Protein 1X46 (pdb70)

InterPro domains:
  IPR000971 Globin [PF00042] (28-145)
  IPR000971 Globin [PS01033] (6-150)
  IPR002336 Erythrocruorin [PR00611] (26-48)
  IPR002336 Erythrocruorin [PR00611] (82-105)
  IPR002336 Erythrocruorin [PR00611] (108-124)
  IPR002336 Erythrocruorin [PR00611] (131-145)
  IPR009050 Globin-like superfamily [SSF46458] (7-148)
  IPR012292 Globin/Protoglobin [G3DSA:1.10.490.10] (1-148)
  IPR044399 Myoglobin-like, M family globin domain [cd01040] (15-146)

Foldseek 3Di:
DFDADAADLVLLVLVVQLCVQCLVVLLVLQLLLCVLPVVVQCLDPVRRPHDSVVLRPDDVSVVVSCVVSVLVVVLSVLPDDPVSVVVNLVSLLVVLLVVVVSVQAPVNVVSSVVSVLVVSVVTRPPDDPSSVVSVVSVVSNSCNRNRVSD

Nearest PDB structures (foldseek):
  1x46-assembly1_A  TM=1.007E+00  e=4.478E-22  Tokunagayusurika akamusi
  1eco-assembly1_A  TM=9.364E-01  e=2.138E-07  Chironomus thummi thummi
  3a5a-assembly1_A  TM=8.790E-01  e=1.378E-06  Tokunagayusurika akamusi
  2bk9-assembly1_A  TM=8.859E-01  e=1.979E-06  Drosophila melanogaster
  2g3h-assembly1_A  TM=8.892E-01  e=8.432E-06  Drosophila melanogaster

Radius of gyration: 15.12 Å; Cα contacts (8 Å, |Δi|>4): 148; chains: 1; bounding box: 35×42×24 Å

Secondary structure (DSSP, 8-state):
-----PPPHHHHHHHHHHHHTTTT-HHHHHHHHHHH-HHHHTT-TTTTTS-HHHHTTSHHHHHHHHHHHHHHHHHHHHTT-GGGHHHHHHHHHHHHHHHHTTT--HHHHHHHHHHHHHHHHHHSTT--HHHHHHHHHHHHHHHHHHGGG-

Structure (mmCIF, N/CA/C/O backbone):
data_1X46
#
_entry.id   1X46
#
_cell.length_a   42.010
_cell.length_b   69.110
_cell.length_c   99.650
_cell.angle_alpha   90.00
_cell.angle_beta   90.00
_cell.angle_gamma   90.00
#
_symmetry.space_group_name_H-M   'C 2 2 21'
#
loop_
_entity.id
_entity.type
_entity.pdbx_description
1 polymer 'hemoglobin component VII'
2 non-polymer 'PROTOPORPHYRIN IX CONTAINING FE'
3 water water
#
loop_
_atom_site.group_PDB
_atom_site.id
_atom_site.type_symbol
_atom_site.label_atom_id
_atom_site.label_alt_id
_atom_site.la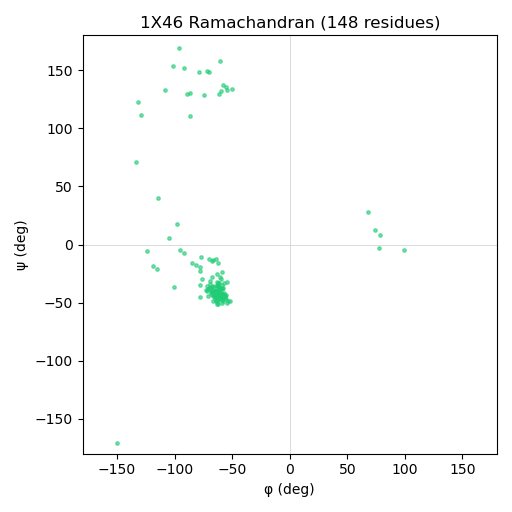bel_comp_id
_atom_site.label_asym_id
_atom_site.label_entity_id
_atom_site.label_seq_id
_atom_site.pdbx_PDB_ins_code
_atom_site.Cartn_x
_atom_site.Cartn_y
_atom_site.Cartn_z
_atom_site.occupancy
_atom_site.B_iso_or_equiv
_atom_site.auth_seq_id
_atom_site.auth_comp_id
_atom_site.auth_asym_id
_atom_site.auth_atom_id
_atom_site.pdbx_PDB_model_num
ATOM 1 N N . ASP A 1 1 ? 15.513 20.014 2.203 1.00 26.21 1 ASP A N 1
ATOM 2 C CA . ASP A 1 1 ? 14.360 19.655 3.083 1.00 23.72 1 ASP A CA 1
ATOM 3 C C . ASP A 1 1 ? 13.418 20.846 3.223 1.00 23.62 1 ASP A C 1
ATOM 4 O O . ASP A 1 1 ? 13.785 21.960 2.855 1.00 24.36 1 ASP A O 1
ATOM 9 N N . PRO A 1 2 ? 12.195 20.627 3.707 1.00 20.39 2 PRO A N 1
ATOM 10 C CA . PRO A 1 2 ? 11.232 21.717 3.829 1.00 17.91 2 PRO A CA 1
ATOM 11 C C . PRO A 1 2 ? 11.698 22.832 4.748 1.00 18.15 2 PRO A C 1
ATOM 12 O O . PRO A 1 2 ? 12.586 22.666 5.587 1.00 17.58 2 PRO A O 1
ATOM 16 N N . THR A 1 3 ? 11.099 23.986 4.516 1.00 17.95 3 THR A N 1
ATOM 17 C CA . THR A 1 3 ? 11.335 25.203 5.279 1.00 18.74 3 THR A CA 1
ATOM 18 C C . THR A 1 3 ? 10.099 25.462 6.129 1.00 15.85 3 THR A C 1
ATOM 19 O O . THR A 1 3 ? 8.961 25.366 5.648 1.00 17.48 3 THR A O 1
ATOM 23 N N . TRP A 1 4 ? 10.280 25.760 7.408 1.00 15.66 4 TRP A N 1
ATOM 24 C CA . TRP A 1 4 ? 9.158 26.098 8.277 1.00 16.03 4 TRP A CA 1
ATOM 25 C C . TRP A 1 4 ? 8.413 27.366 7.797 1.00 18.83 4 TRP A C 1
ATOM 26 O O . TRP A 1 4 ? 9.038 28.380 7.493 1.00 20.62 4 TRP A O 1
ATOM 37 N N . VAL A 1 5 ? 7.090 27.266 7.689 1.00 19.05 5 VAL A N 1
ATOM 38 C CA . VAL A 1 5 ? 6.223 28.380 7.306 1.00 20.15 5 VAL A CA 1
ATOM 39 C C . VAL A 1 5 ? 5.154 28.384 8.394 1.00 19.21 5 VAL A C 1
ATOM 40 O O . VAL A 1 5 ? 4.352 27.446 8.491 1.00 18.14 5 VAL A O 1
ATOM 44 N N . ASP A 1 6 ? 5.145 29.400 9.250 1.00 22.47 6 ASP A N 1
ATOM 45 C CA . ASP A 1 6 ? 4.174 29.461 10.353 1.00 22.55 6 ASP A CA 1
ATOM 46 C C . ASP A 1 6 ? 2.738 29.242 9.882 1.00 20.97 6 ASP A C 1
ATOM 47 O O . ASP A 1 6 ? 2.304 29.816 8.887 1.00 21.69 6 ASP A O 1
ATOM 52 N N . MET A 1 7 ? 2.013 28.399 10.598 1.00 22.77 7 MET A N 1
ATOM 53 C CA . MET A 1 7 ? 0.652 28.067 10.207 1.00 21.86 7 MET A CA 1
ATOM 54 C C . MET A 1 7 ? -0.274 29.183 10.620 1.00 21.91 7 MET A C 1
ATOM 55 O O . MET A 1 7 ? -0.059 29.838 11.632 1.00 24.07 7 MET A O 1
ATOM 60 N N . GLU A 1 8 ? -1.316 29.369 9.837 1.00 21.42 8 GLU A N 1
ATOM 61 C CA . GLU A 1 8 ? -2.414 30.243 10.233 1.00 25.42 8 GLU A CA 1
ATOM 62 C C . GLU A 1 8 ? -3.203 29.602 11.369 1.00 24.05 8 GLU A C 1
ATOM 63 O O . GLU A 1 8 ? -3.279 28.381 11.474 1.00 21.39 8 GLU A O 1
ATOM 69 N N . ALA A 1 9 ? -3.760 30.419 12.250 1.00 22.38 9 ALA A N 1
ATOM 70 C CA . ALA A 1 9 ? -4.513 29.951 13.417 1.00 21.46 9 ALA A CA 1
ATOM 71 C C . ALA A 1 9 ? -5.733 29.079 13.094 1.00 20.27 9 ALA A C 1
ATOM 72 O O . ALA A 1 9 ? -6.042 28.127 13.817 1.00 20.71 9 ALA A O 1
ATOM 74 N N . GLY A 1 10 ? -6.431 29.426 12.017 1.00 19.61 10 GLY A N 1
ATOM 75 C CA . GLY A 1 10 ? -7.570 28.658 11.568 1.00 18.00 10 GLY A CA 1
ATOM 76 C C . GLY A 1 10 ? -7.179 27.263 11.108 1.00 16.34 10 GLY A C 1
ATOM 77 O O . GLY A 1 10 ? -7.933 26.324 11.370 1.00 18.00 10 GLY A O 1
ATOM 78 N N . ASP A 1 11 ? -6.044 27.164 10.417 1.00 18.38 11 ASP A N 1
ATOM 79 C CA . ASP A 1 11 ? -5.490 25.873 9.999 1.00 17.61 11 ASP A CA 1
ATOM 80 C C . ASP A 1 11 ? -5.074 25.018 11.190 1.00 15.47 11 ASP A C 1
ATOM 81 O O . ASP A 1 11 ? -5.313 23.810 11.197 1.00 13.95 11 ASP A O 1
ATOM 86 N N . ILE A 1 12 ? -4.484 25.636 12.214 1.00 14.33 12 ILE A N 1
ATOM 87 C CA . ILE A 1 12 ? -4.218 24.920 13.464 1.00 14.79 12 ILE A CA 1
ATOM 88 C C . ILE A 1 12 ? -5.517 24.365 14.054 1.00 14.60 12 ILE A C 1
ATOM 89 O O . ILE A 1 12 ? -5.587 23.202 14.472 1.00 15.94 12 ILE A O 1
ATOM 94 N N . ALA A 1 13 ? -6.576 25.174 14.056 1.00 16.66 13 ALA A N 1
ATOM 95 C CA . ALA A 1 13 ? -7.844 24.683 14.572 1.00 15.34 13 ALA A CA 1
ATOM 96 C C . ALA A 1 13 ? -8.388 23.524 13.752 1.00 17.56 13 ALA A C 1
ATOM 97 O O . ALA A 1 13 ? -8.970 22.584 14.309 1.00 16.81 13 ALA A O 1
ATOM 99 N N . LEU A 1 14 ? -8.170 23.570 12.438 1.00 16.29 14 LEU A N 1
ATOM 100 C CA . LEU A 1 14 ? -8.692 22.505 11.561 1.00 14.03 14 LEU A CA 1
ATOM 101 C C . LEU A 1 14 ? -7.987 21.184 11.847 1.00 13.92 14 LEU A C 1
ATOM 102 O O . LEU A 1 14 ? -8.635 20.126 11.882 1.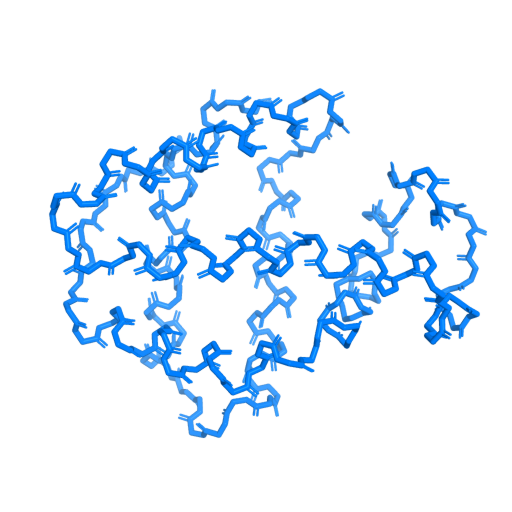00 13.61 14 LEU A O 1
ATOM 107 N N . VAL A 1 15 ? -6.667 21.262 12.051 1.00 12.35 15 VAL A N 1
ATOM 108 C CA . VAL A 1 15 ? -5.907 20.089 12.480 1.00 12.13 15 VAL A CA 1
ATOM 109 C C . VAL A 1 15 ? -6.361 19.599 13.856 1.00 12.45 15 VAL A C 1
ATOM 110 O O . VAL A 1 15 ? -6.645 18.430 14.014 1.00 12.61 15 VAL A O 1
ATOM 114 N N . LYS A 1 16 ? -6.438 20.483 14.857 1.00 13.67 16 LYS A N 1
ATOM 115 C CA . LYS A 1 16 ? -6.858 20.017 16.186 1.00 14.67 16 LYS A CA 1
ATOM 116 C C . LYS A 1 16 ? -8.262 19.377 16.168 1.00 12.59 16 LYS A C 1
ATOM 117 O O . LYS A 1 16 ? -8.468 18.313 16.772 1.00 14.09 16 LYS A O 1
ATOM 123 N N . SER A 1 17 ? -9.202 19.995 15.451 1.00 14.48 17 SER A N 1
ATOM 124 C CA . SER A 1 17 ? -10.573 19.483 15.459 1.00 14.11 17 SER A CA 1
ATOM 125 C C . SER A 1 17 ? -10.749 18.192 14.671 1.00 14.48 17 SER A C 1
ATOM 126 O O . SER A 1 17 ? -11.463 17.297 15.112 1.00 17.15 17 SER A O 1
ATOM 129 N N . SER A 1 18 ? -10.077 18.079 13.519 1.00 13.77 18 SER A N 1
ATOM 130 C CA . SER A 1 18 ? -10.160 16.856 12.751 1.00 13.38 18 SER A CA 1
ATOM 131 C C . SER A 1 18 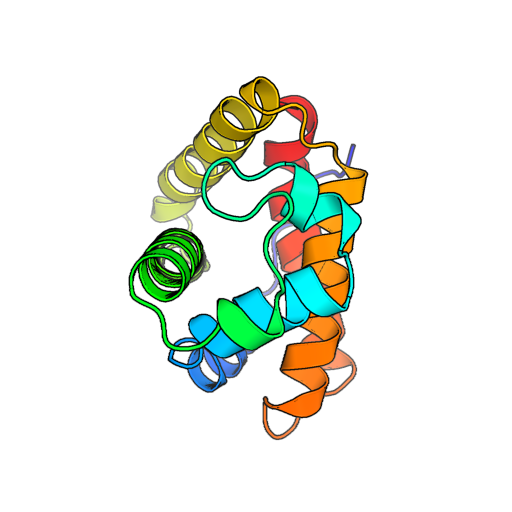? -9.390 15.711 13.434 1.00 10.89 18 SER A C 1
ATOM 132 O O . SER A 1 18 ? -9.822 14.561 13.425 1.00 14.06 18 SER A O 1
ATOM 135 N N . TRP A 1 19 ? -8.271 16.053 14.075 1.00 10.61 19 TRP A N 1
ATOM 136 C CA . TRP A 1 19 ? -7.560 15.087 14.900 1.00 11.35 19 TRP A CA 1
ATOM 137 C C . TRP A 1 19 ? -8.429 14.522 16.018 1.00 12.25 19 TRP A C 1
ATOM 138 O O . TRP A 1 19 ? -8.405 13.323 16.297 1.00 13.40 19 TRP A O 1
ATOM 149 N N . ALA A 1 20 ? -9.160 15.420 16.675 1.00 13.52 20 ALA A N 1
ATOM 150 C CA . ALA A 1 20 ? -10.038 14.999 17.763 1.00 15.02 20 ALA A CA 1
ATOM 151 C C . ALA A 1 20 ? -11.088 13.968 17.312 1.00 16.54 20 ALA A C 1
ATOM 152 O O . ALA A 1 20 ? -11.593 13.185 18.130 1.00 17.50 20 ALA A O 1
ATOM 154 N N . GLN A 1 21 ? -11.389 13.957 16.009 1.00 15.36 21 GLN A N 1
ATOM 155 C CA . GLN A 1 21 ? -12.359 13.013 15.451 1.00 14.85 21 GLN A CA 1
ATOM 156 C C . GLN A 1 21 ? -11.773 11.602 15.269 1.00 15.04 21 GLN A C 1
ATOM 157 O O . GLN A 1 21 ? -12.527 10.636 15.130 1.00 17.21 21 GLN A O 1
ATOM 163 N N . ILE A 1 22 ? -10.442 11.477 15.247 1.00 12.61 22 ILE A N 1
ATOM 164 C CA . ILE A 1 22 ? -9.804 10.182 15.013 1.00 13.25 22 ILE A CA 1
ATOM 165 C C . ILE A 1 22 ? -8.838 9.747 16.099 1.00 12.83 22 ILE A C 1
ATOM 166 O O . ILE A 1 22 ? -8.346 8.617 16.062 1.00 15.10 22 ILE A O 1
ATOM 171 N N . HIS A 1 23 ? -8.571 10.604 17.085 1.00 13.16 23 HIS A N 1
ATOM 172 C CA . HIS A 1 23 ? -7.512 10.242 18.026 1.00 15.73 23 HIS A CA 1
ATOM 173 C C . HIS A 1 23 ? -7.808 9.094 18.978 1.00 14.43 23 HIS A C 1
ATOM 174 O O . HIS A 1 23 ? -6.881 8.546 19.599 1.00 16.09 23 HIS A O 1
ATOM 181 N N . ASP A 1 24 ? -9.080 8.693 19.058 1.00 12.81 24 ASP A N 1
ATOM 182 C CA . ASP A 1 24 ? -9.439 7.536 19.821 1.00 13.45 24 ASP A CA 1
ATOM 183 C C . ASP A 1 24 ? -9.590 6.314 18.913 1.00 13.27 24 ASP A C 1
ATOM 184 O O . ASP A 1 24 ? -10.114 5.274 19.325 1.00 15.00 24 ASP A O 1
ATOM 189 N N . LYS A 1 25 ? -9.036 6.409 17.703 1.00 11.24 25 LYS A N 1
ATOM 190 C CA . LYS A 1 25 ? -9.022 5.307 16.749 1.00 11.01 25 LYS A CA 1
ATOM 191 C C . LYS A 1 25 ? -7.581 4.850 16.499 1.00 12.72 25 LYS A C 1
ATOM 192 O O . LYS A 1 25 ? -7.218 4.559 15.366 1.00 10.74 25 LYS A O 1
ATOM 198 N N . GLU A 1 26 ? -6.769 4.795 17.558 1.00 12.65 26 GLU A N 1
ATOM 199 C CA . GLU A 1 26 ? -5.326 4.523 17.438 1.00 13.15 26 GLU A CA 1
ATOM 200 C C . GLU A 1 26 ? -5.035 3.234 16.706 1.00 10.63 26 GLU A C 1
ATOM 201 O O . GLU A 1 26 ? -4.211 3.190 15.812 1.00 10.27 26 GLU A O 1
ATOM 207 N N . VAL A 1 27 ? -5.739 2.167 17.067 1.00 11.22 27 VAL A N 1
ATOM 208 C CA . VAL A 1 27 ? -5.507 0.867 16.436 1.00 9.40 27 VAL A CA 1
ATOM 209 C C . VAL A 1 27 ? -5.843 0.932 14.946 1.00 10.50 27 VAL A C 1
ATOM 210 O O . VAL A 1 27 ? -5.074 0.441 14.120 1.00 10.09 27 VAL A O 1
ATOM 214 N N . ASP A 1 28 ? -6.963 1.577 14.617 1.00 9.85 28 ASP A N 1
ATOM 215 C CA . ASP A 1 28 ? -7.366 1.683 13.213 1.00 10.00 28 ASP A CA 1
ATOM 216 C C . ASP A 1 28 ? -6.381 2.541 12.438 1.00 9.47 28 ASP A C 1
ATOM 217 O O . ASP A 1 28 ? -6.108 2.240 11.254 1.00 9.09 28 ASP A O 1
ATOM 222 N N . ILE A 1 29 ? -5.827 3.582 13.067 1.00 8.29 29 ILE A N 1
ATOM 223 C CA . ILE A 1 29 ? -4.842 4.410 12.356 1.00 7.51 29 ILE A CA 1
ATOM 224 C C . ILE A 1 29 ? -3.607 3.569 12.041 1.00 9.50 29 ILE A C 1
ATOM 225 O O . ILE A 1 29 ? -3.085 3.606 10.911 1.00 9.23 29 ILE A O 1
ATOM 230 N N . LEU A 1 30 ? -3.123 2.792 13.011 1.00 8.61 30 LEU A N 1
ATOM 231 C CA . LEU A 1 30 ? -1.946 1.960 12.765 1.00 8.07 30 LEU A CA 1
ATOM 232 C C . LEU A 1 30 ? -2.216 0.871 11.752 1.00 8.56 30 LEU A C 1
ATOM 233 O O . LEU A 1 30 ? -1.374 0.586 10.873 1.00 8.80 30 LEU A O 1
ATOM 238 N N . TYR A 1 31 ? -3.370 0.213 11.894 1.00 7.60 31 TYR A N 1
ATOM 239 C CA . TYR A 1 31 ? -3.743 -0.786 10.902 1.00 7.90 31 TYR A CA 1
ATOM 240 C C . TYR A 1 31 ? -3.778 -0.172 9.493 1.00 9.25 31 TYR A C 1
ATOM 241 O O . TYR A 1 31 ? -3.235 -0.790 8.563 1.00 9.21 31 TYR A O 1
ATOM 250 N N . ASN A 1 32 ? -4.347 1.029 9.359 1.00 8.53 32 ASN A N 1
ATOM 251 C CA . ASN A 1 32 ? -4.415 1.659 8.043 1.00 8.29 32 ASN A CA 1
ATOM 252 C C . ASN A 1 32 ? -3.030 1.937 7.474 1.00 8.17 32 ASN A C 1
ATOM 253 O O . ASN A 1 32 ? -2.763 1.738 6.289 1.00 9.80 32 ASN A O 1
ATOM 258 N N . PHE A 1 33 ? -2.126 2.374 8.328 1.00 7.42 33 PHE A N 1
ATOM 259 C CA . PHE A 1 33 ? -0.756 2.637 7.914 1.00 7.36 33 PHE A CA 1
ATOM 260 C C . PHE A 1 33 ? -0.094 1.374 7.417 1.00 8.09 33 PHE A C 1
ATOM 261 O O . PHE A 1 33 ? 0.445 1.378 6.302 1.00 8.83 33 PHE A O 1
ATOM 269 N N . PHE A 1 34 ? -0.137 0.277 8.189 1.00 8.46 34 PHE A N 1
ATOM 270 C CA . PHE A 1 34 ? 0.525 -0.940 7.770 1.00 9.50 34 PHE A CA 1
ATOM 271 C C . PHE A 1 34 ? -0.169 -1.583 6.563 1.00 8.70 34 PHE A C 1
ATOM 272 O O . PHE A 1 34 ? 0.515 -2.198 5.742 1.00 10.54 34 PHE A O 1
ATOM 280 N N . LYS A 1 35 ? -1.496 -1.478 6.471 1.00 8.47 35 LYS A N 1
ATOM 281 C CA . LYS A 1 35 ? -2.226 -2.005 5.299 1.00 8.36 35 LYS A CA 1
ATOM 282 C C . LYS A 1 35 ? -1.761 -1.265 4.038 1.00 9.13 35 LYS A C 1
ATOM 283 O O . LYS A 1 35 ? -1.522 -1.910 3.003 1.00 10.46 35 LYS A O 1
ATOM 289 N N . SER A 1 36 ? -1.597 0.052 4.137 1.00 9.35 36 SER A N 1
ATOM 290 C CA . SER A 1 36 ? -1.204 0.860 3.003 1.00 8.55 36 SER A CA 1
ATOM 291 C C . SER A 1 36 ? 0.283 0.718 2.687 1.00 9.12 36 SER A C 1
ATOM 292 O O . SER A 1 36 ? 0.707 0.865 1.521 1.00 9.92 36 SER A O 1
ATOM 295 N N . TYR A 1 37 ? 1.097 0.447 3.710 1.00 9.06 37 TYR A N 1
ATOM 296 C CA . TYR A 1 37 ? 2.552 0.327 3.605 1.00 8.86 37 TYR A CA 1
ATOM 297 C C . TYR A 1 37 ? 3.081 -0.912 4.328 1.00 9.21 37 TYR A C 1
ATOM 298 O O . TYR A 1 37 ? 3.743 -0.814 5.367 1.00 9.72 37 TYR A O 1
ATOM 307 N N . PRO A 1 38 ? 2.823 -2.098 3.789 1.00 9.48 38 PRO A N 1
ATOM 308 C CA . PRO A 1 38 ? 3.351 -3.321 4.428 1.00 8.51 38 PRO A CA 1
ATOM 309 C C . PRO A 1 38 ? 4.868 -3.313 4.642 1.00 10.61 38 PRO A C 1
ATOM 310 O O . PRO A 1 38 ? 5.369 -3.882 5.618 1.00 11.51 38 PRO A O 1
ATOM 314 N N . ALA A 1 39 ? 5.622 -2.671 3.750 1.00 10.56 39 ALA A N 1
ATOM 315 C CA . ALA A 1 39 ? 7.077 -2.589 3.912 1.00 12.00 39 ALA A CA 1
ATOM 316 C C . ALA A 1 39 ? 7.483 -1.827 5.177 1.00 13.38 39 ALA A C 1
ATOM 317 O O . ALA A 1 39 ? 8.574 -2.066 5.729 1.00 14.48 39 ALA A O 1
ATOM 319 N N . SER A 1 40 ? 6.620 -0.933 5.653 1.00 11.59 40 SER A N 1
ATOM 320 C CA . SER A 1 40 ? 6.902 -0.267 6.931 1.00 11.92 40 SER A CA 1
ATOM 321 C C . SER A 1 40 ? 6.736 -1.214 8.116 1.00 13.28 40 SER A C 1
ATOM 322 O O . SER A 1 40 ? 7.525 -1.178 9.057 1.00 13.13 40 SER A O 1
ATOM 325 N N . GLN A 1 41 ? 5.712 -2.056 8.081 1.00 13.02 41 GLN A N 1
ATOM 326 C CA . GLN A 1 41 ? 5.514 -3.061 9.140 1.00 13.45 41 GLN A CA 1
ATOM 327 C C . GLN A 1 41 ? 6.726 -3.983 9.301 1.00 14.48 41 GLN A C 1
ATOM 328 O O . GLN A 1 41 ? 7.023 -4.445 10.417 1.00 12.71 41 GLN A O 1
ATOM 334 N N . ALA A 1 42 ? 7.428 -4.268 8.193 1.00 13.74 42 ALA A N 1
ATOM 335 C CA . ALA A 1 42 ? 8.597 -5.120 8.222 1.00 15.55 42 ALA A CA 1
ATOM 336 C C . ALA A 1 42 ? 9.765 -4.546 9.039 1.00 14.82 42 ALA A C 1
ATOM 337 O O . ALA A 1 42 ? 10.723 -5.258 9.329 1.00 16.77 42 ALA A O 1
ATOM 339 N N . LYS A 1 43 ? 9.687 -3.270 9.405 1.00 15.58 43 LYS A N 1
ATOM 340 C CA . LYS A 1 43 ? 10.743 -2.654 10.228 1.00 16.78 43 LYS A CA 1
ATOM 341 C C . LYS A 1 43 ? 10.554 -2.878 11.727 1.00 18.24 43 LYS A C 1
ATOM 342 O O . LYS A 1 43 ? 11.486 -2.657 12.529 1.00 19.49 43 LYS A O 1
ATOM 348 N N . PHE A 1 44 ? 9.351 -3.285 12.120 1.00 15.97 44 PHE A N 1
ATOM 349 C CA . PHE A 1 44 ? 9.012 -3.366 13.551 1.00 15.00 44 PHE A CA 1
ATOM 350 C C . PHE A 1 44 ? 9.333 -4.704 14.179 1.00 16.86 44 PHE A C 1
ATOM 351 O O . PHE A 1 44 ? 8.899 -5.728 13.686 1.00 16.71 44 PHE A O 1
ATOM 359 N N . SER A 1 45 ? 10.034 -4.697 15.311 1.00 17.39 45 SER A N 1
ATOM 360 C CA . SER A 1 45 ? 10.382 -5.937 15.990 1.00 18.23 45 SER A CA 1
ATOM 361 C C . SER A 1 45 ? 9.167 -6.769 16.391 1.00 16.37 45 SER A C 1
ATOM 362 O O . SER A 1 45 ? 9.189 -8.002 16.283 1.00 18.70 45 SER A O 1
ATOM 365 N N . ALA A 1 46 ? 8.099 -6.106 16.831 1.00 14.72 46 ALA A N 1
ATOM 366 C CA . ALA A 1 46 ? 6.918 -6.819 17.272 1.00 13.35 46 ALA A CA 1
ATOM 367 C C . ALA A 1 46 ? 6.012 -7.262 16.120 1.00 13.45 46 ALA A C 1
ATOM 368 O O . ALA A 1 46 ? 5.167 -8.116 16.324 1.00 14.31 46 ALA A O 1
ATOM 370 N N . PHE A 1 47 ? 6.181 -6.665 14.945 1.00 13.87 47 PHE A N 1
ATOM 371 C CA . PHE A 1 47 ? 5.221 -6.878 13.837 1.00 13.53 47 PHE A CA 1
ATOM 372 C C . PHE A 1 47 ? 5.778 -7.498 12.562 1.00 13.66 47 PHE A C 1
ATOM 373 O O . PHE A 1 47 ? 4.996 -7.998 11.746 1.00 14.62 47 PHE A O 1
ATOM 381 N N . ALA A 1 48 ? 7.095 -7.449 12.381 1.00 12.32 48 ALA A N 1
ATOM 382 C CA . ALA A 1 48 ? 7.681 -7.939 11.120 1.00 13.18 48 ALA A CA 1
ATOM 383 C C . ALA A 1 48 ? 7.326 -9.398 10.950 1.00 14.63 48 ALA A C 1
ATOM 384 O O . ALA A 1 48 ? 7.455 -10.197 11.881 1.00 14.94 48 ALA A O 1
ATOM 386 N N . GLY A 1 49 ? 6.853 -9.724 9.751 1.00 14.88 49 GLY A N 1
ATOM 387 C CA . GLY A 1 49 ? 6.534 -11.096 9.397 1.00 17.08 49 GLY A CA 1
ATOM 388 C C . GLY A 1 49 ? 5.231 -11.628 9.944 1.00 18.78 49 GLY A C 1
ATOM 389 O O . GLY A 1 49 ? 4.850 -12.762 9.629 1.00 21.42 49 GLY A O 1
ATOM 390 N N . LYS A 1 50 ? 4.525 -10.831 10.742 1.00 17.42 50 LYS A N 1
ATOM 391 C CA . LYS A 1 50 ? 3.277 -11.286 11.312 1.00 16.12 50 LYS A CA 1
ATOM 392 C C . LYS A 1 50 ? 2.133 -10.880 10.389 1.00 12.28 50 LYS A C 1
ATOM 393 O O . LYS A 1 50 ? 2.229 -9.901 9.652 1.00 16.07 50 LYS A O 1
ATOM 399 N N . ASP A 1 51 ? 1.056 -11.642 10.404 1.00 13.45 51 ASP A N 1
ATOM 400 C CA . ASP A 1 51 ?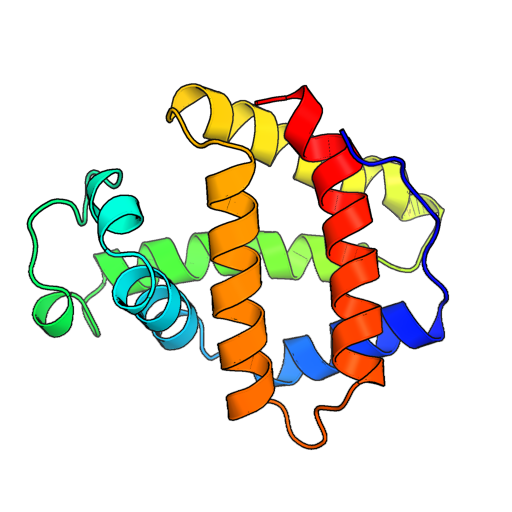 -0.085 -11.295 9.581 1.00 12.95 51 ASP A CA 1
ATOM 401 C C . ASP A 1 51 ? -0.859 -10.110 10.170 1.00 14.27 51 ASP A C 1
ATOM 402 O O . ASP A 1 51 ? -1.209 -10.115 11.350 1.00 11.95 51 ASP A O 1
ATOM 407 N N . LEU A 1 52 ? -1.106 -9.087 9.348 1.00 14.99 52 LEU A N 1
ATOM 408 C CA . LEU A 1 52 ? -1.733 -7.892 9.884 1.00 15.22 52 LEU A CA 1
ATOM 409 C C . LEU A 1 52 ? -3.109 -8.168 10.440 1.00 14.99 52 LEU A C 1
ATOM 410 O O . LEU A 1 52 ? -3.500 -7.545 11.411 1.00 14.93 52 LEU A O 1
ATOM 415 N N . GLU A 1 53 ? -3.839 -9.113 9.831 1.00 14.91 53 GLU A N 1
ATOM 416 C CA . GLU A 1 53 ? -5.179 -9.431 10.296 1.00 15.74 53 GLU A CA 1
ATOM 417 C C . GLU A 1 53 ? -5.166 -10.080 11.677 1.00 15.01 53 GLU A C 1
ATOM 418 O O . GLU A 1 53 ? -6.137 -9.950 12.432 1.00 19.31 53 GLU A O 1
ATOM 424 N N . SER A 1 54 ? -4.063 -10.771 12.006 1.00 12.65 54 SER A N 1
ATOM 425 C CA . SER A 1 54 ? -3.852 -11.407 13.311 1.00 13.16 54 SER A CA 1
ATOM 426 C C . SER A 1 54 ? -3.445 -10.392 14.360 1.00 15.48 54 SER A C 1
ATOM 427 O O . SER A 1 54 ? -3.784 -10.526 15.527 1.00 16.41 54 SER A O 1
ATOM 430 N N . LEU A 1 55 ? -2.679 -9.395 13.946 1.00 15.98 55 LEU A N 1
ATOM 431 C CA . LEU A 1 55 ? -2.173 -8.391 14.895 1.00 16.71 55 LEU A CA 1
ATOM 432 C C . LEU A 1 55 ? -3.244 -7.464 15.484 1.00 16.46 55 LEU A C 1
ATOM 433 O O . LEU A 1 55 ? -3.154 -7.051 16.657 1.00 15.51 55 LEU A O 1
ATOM 438 N N . LYS A 1 56 ? -4.238 -7.070 14.698 1.00 17.86 56 LYS A N 1
ATOM 439 C CA . LYS A 1 56 ? -5.287 -6.190 15.178 1.00 19.13 56 LYS A CA 1
ATOM 440 C C . LYS A 1 56 ? -6.056 -6.788 16.419 1.00 21.03 56 LYS A C 1
ATOM 441 O O . LYS A 1 56 ? -6.364 -7.969 16.461 1.00 23.07 56 LYS A O 1
ATOM 447 N N . ASP A 1 57 ? -6.338 -5.970 17.426 1.00 23.59 57 ASP A N 1
ATOM 448 C CA . ASP A 1 57 ? -6.956 -6.428 18.671 1.00 20.84 57 ASP A CA 1
ATOM 449 C C . ASP A 1 57 ? -6.032 -7.211 19.609 1.00 18.52 57 ASP A C 1
ATOM 450 O O . ASP A 1 57 ? -6.500 -7.820 20.557 1.00 22.84 57 ASP A O 1
ATOM 455 N N . THR A 1 58 ? -4.733 -7.182 19.343 1.00 14.31 58 THR A N 1
ATOM 456 C CA . THR A 1 58 ? -3.757 -7.714 20.299 1.00 12.47 58 THR A CA 1
ATOM 457 C C . THR A 1 58 ? -3.120 -6.584 21.040 1.00 13.91 58 THR A C 1
ATOM 458 O O . THR A 1 58 ? -2.995 -5.455 20.529 1.00 12.73 58 THR A O 1
ATOM 462 N N . ALA A 1 59 ? -2.672 -6.891 22.245 1.00 11.33 59 ALA A N 1
ATOM 463 C CA . ALA A 1 59 ? -2.086 -5.860 23.083 1.00 8.95 59 ALA A CA 1
ATOM 464 C C . ALA A 1 59 ? -0.797 -5.255 22.537 1.00 10.62 59 ALA A C 1
ATOM 465 O O . ALA A 1 59 ? -0.655 -4.046 22.602 1.00 10.88 59 ALA A O 1
ATOM 467 N N . PRO A 1 60 ? 0.146 -6.036 21.982 1.00 11.33 60 PRO A N 1
ATOM 468 C CA . PRO A 1 60 ? 1.337 -5.401 21.404 1.00 10.79 60 PRO A CA 1
ATOM 469 C C . PRO A 1 60 ? 0.985 -4.387 20.296 1.00 9.26 60 PRO A C 1
ATOM 470 O O . PRO A 1 60 ? 1.658 -3.366 20.143 1.00 8.86 60 PRO A O 1
ATOM 474 N N . PHE A 1 61 ? -0.019 -4.698 19.491 1.00 9.43 61 PHE A N 1
ATOM 475 C CA . PHE A 1 61 ? -0.442 -3.772 18.452 1.00 7.98 61 PHE A CA 1
ATOM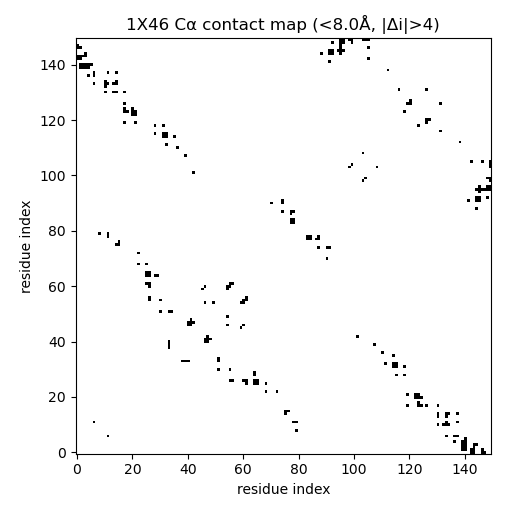 476 C C . PHE A 1 61 ? -1.054 -2.485 19.005 1.00 8.11 61 PHE A C 1
ATOM 477 O O . PHE A 1 61 ? -0.669 -1.386 18.602 1.00 8.26 61 PHE A O 1
ATOM 485 N N . ALA A 1 62 ? -1.987 -2.616 19.954 1.00 9.39 62 ALA A N 1
ATOM 486 C CA . ALA A 1 62 ? -2.568 -1.447 20.597 1.00 7.49 62 ALA A CA 1
ATOM 487 C C . ALA A 1 62 ? -1.467 -0.669 21.342 1.00 7.99 62 ALA A C 1
ATOM 488 O O . ALA A 1 62 ? -1.506 0.548 21.389 1.00 8.38 62 ALA A O 1
ATOM 490 N N . LEU A 1 63 ? -0.501 -1.388 21.917 1.00 8.43 63 LEU A N 1
ATOM 491 C CA . LEU A 1 63 ? 0.572 -0.704 22.631 1.00 8.29 63 LEU A CA 1
ATOM 492 C C . LEU A 1 63 ? 1.328 0.255 21.695 1.00 8.88 63 LEU A C 1
ATOM 493 O O . LEU A 1 63 ? 1.488 1.444 22.007 1.00 8.70 63 LEU A O 1
ATOM 498 N N . HIS A 1 64 ? 1.758 -0.234 20.528 1.00 8.13 64 HIS A N 1
ATOM 499 C CA . HIS A 1 64 ? 2.508 0.640 19.637 1.00 7.89 64 HIS A CA 1
ATOM 500 C C . HIS A 1 64 ? 1.603 1.781 19.085 1.00 7.52 64 HIS A C 1
ATOM 501 O O . HIS A 1 64 ? 2.037 2.932 18.962 1.00 7.88 64 HIS A O 1
ATOM 508 N N . ALA A 1 65 ? 0.368 1.424 18.740 1.00 7.48 65 ALA A N 1
ATOM 509 C CA . ALA A 1 65 ? -0.585 2.407 18.250 1.00 8.02 65 ALA A CA 1
ATOM 510 C C . ALA A 1 65 ? -0.763 3.549 19.253 1.00 8.46 65 ALA A C 1
ATOM 511 O O . ALA A 1 65 ? -0.766 4.735 18.883 1.00 9.65 65 ALA A O 1
ATOM 513 N N . THR A 1 66 ? -0.880 3.178 20.527 1.00 8.68 66 THR A N 1
ATOM 514 C CA . THR A 1 66 ? -1.004 4.159 21.600 1.00 10.01 66 THR A CA 1
ATOM 515 C C . THR A 1 66 ? 0.238 5.009 21.767 1.00 9.68 66 THR A C 1
ATOM 516 O O . THR A 1 66 ? 0.124 6.227 22.013 1.00 10.52 66 THR A O 1
ATOM 520 N N . ARG A 1 67 ? 1.417 4.387 21.652 1.00 8.62 67 ARG A N 1
ATOM 521 C CA . ARG A 1 67 ? 2.666 5.146 21.716 1.00 9.12 67 ARG A CA 1
ATOM 522 C C . ARG A 1 67 ? 2.739 6.222 20.627 1.00 10.21 67 ARG A C 1
ATOM 523 O O . ARG A 1 67 ? 3.126 7.357 20.924 1.00 12.35 67 ARG A O 1
ATOM 531 N N . ILE A 1 68 ? 2.392 5.886 19.372 1.00 10.91 68 ILE A N 1
ATOM 5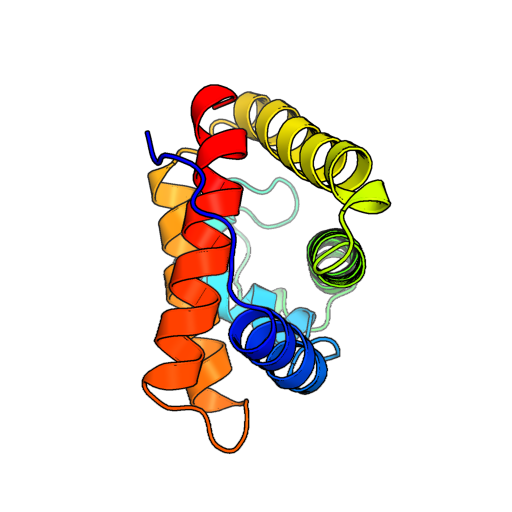32 C CA . ILE A 1 68 ? 2.456 6.840 18.257 1.00 10.61 68 ILE A CA 1
ATOM 533 C C . ILE A 1 68 ? 1.502 7.980 18.545 1.00 9.13 68 ILE A C 1
ATOM 534 O O . ILE A 1 68 ? 1.858 9.153 18.442 1.00 9.89 68 ILE A O 1
ATOM 539 N N . VAL A 1 69 ? 0.288 7.624 18.934 1.00 11.01 69 VAL A N 1
ATOM 540 C CA . VAL A 1 69 ? -0.764 8.620 19.104 1.00 10.94 69 VAL A CA 1
ATOM 541 C C . VAL A 1 69 ? -0.497 9.526 20.292 1.00 11.47 69 VAL A C 1
ATOM 542 O O . VAL A 1 69 ? -0.814 10.708 20.258 1.00 13.23 69 VAL A O 1
ATOM 546 N N . SER A 1 70 ? 0.152 8.982 21.313 1.00 10.28 70 SER A N 1
ATOM 547 C CA . SER A 1 70 ? 0.554 9.779 22.465 1.00 10.94 70 SER A CA 1
ATOM 548 C C . SER A 1 70 ? 1.424 10.955 22.029 1.00 11.29 70 SER A C 1
ATOM 549 O O . SER A 1 70 ? 1.243 12.078 22.490 1.00 11.31 70 SER A O 1
ATOM 552 N N . VAL A 1 71 ? 2.376 10.687 21.144 1.00 10.17 71 VAL A N 1
ATOM 553 C CA . VAL A 1 71 ? 3.278 11.742 20.669 1.00 9.98 71 VAL A CA 1
ATOM 554 C C . VAL A 1 71 ? 2.531 12.704 19.758 1.00 10.08 71 VAL A C 1
ATOM 555 O O . VAL A 1 71 ? 2.671 13.920 19.881 1.00 10.58 71 VAL A O 1
ATOM 559 N N . ILE A 1 72 ? 1.718 12.189 18.850 1.00 10.19 72 ILE A N 1
ATOM 560 C CA . ILE A 1 72 ? 0.953 13.102 17.992 1.00 9.10 72 ILE A CA 1
ATOM 561 C C . ILE A 1 72 ? 0.044 14.005 18.813 1.00 11.52 72 ILE A C 1
ATOM 562 O O . ILE A 1 72 ? -0.028 15.200 18.552 1.00 11.58 72 ILE A O 1
ATOM 567 N N . ASN A 1 73 ? -0.665 13.418 19.780 1.00 10.70 73 ASN A N 1
ATOM 568 C CA . ASN A 1 73 ? -1.541 14.162 20.679 1.00 12.14 73 ASN A CA 1
ATOM 569 C C . ASN A 1 73 ? -0.798 15.303 21.350 1.00 13.99 73 ASN A C 1
ATOM 570 O O . ASN A 1 73 ? -1.323 16.431 21.420 1.00 13.73 73 ASN A O 1
ATOM 575 N N . GLU A 1 74 ? 0.380 15.013 21.901 1.00 11.30 74 GLU A N 1
ATOM 576 C CA . GLU A 1 74 ? 1.152 16.055 22.553 1.00 12.10 74 GLU A CA 1
ATOM 577 C C . GLU A 1 74 ? 1.581 17.121 21.578 1.00 12.44 74 GLU A C 1
ATOM 578 O O . GLU A 1 74 ? 1.505 18.325 21.883 1.00 12.59 74 GLU A O 1
ATOM 584 N N . ALA A 1 75 ? 2.077 16.705 20.419 1.00 10.78 75 ALA A N 1
ATOM 585 C CA . ALA A 1 75 ? 2.539 17.706 19.451 1.00 11.33 75 ALA A CA 1
ATOM 586 C C . ALA A 1 75 ? 1.383 18.618 19.049 1.00 13.23 75 ALA A C 1
ATOM 587 O O . ALA A 1 75 ? 1.529 19.844 18.973 1.00 13.24 75 ALA A O 1
ATOM 589 N N . ILE A 1 76 ? 0.225 18.032 18.786 1.00 11.19 76 ILE A N 1
ATOM 590 C CA . ILE A 1 76 ? -0.875 18.837 18.315 1.00 11.67 76 ILE A CA 1
ATOM 591 C C . ILE A 1 76 ? -1.340 19.769 19.450 1.00 12.89 76 ILE A C 1
ATOM 592 O O . ILE A 1 76 ? -1.646 20.937 19.190 1.00 14.93 76 ILE A O 1
ATOM 597 N N . ALA A 1 77 ? -1.310 19.296 20.705 1.00 12.68 77 ALA A N 1
ATOM 598 C CA . ALA A 1 77 ? -1.627 20.147 21.874 1.00 12.86 77 ALA A CA 1
ATOM 599 C C . ALA A 1 77 ? -0.722 21.366 22.015 1.00 14.75 77 ALA A C 1
ATOM 600 O O . ALA A 1 77 ? -1.186 22.440 22.440 1.00 14.55 77 ALA A O 1
ATOM 602 N N . LEU A 1 78 ? 0.545 21.192 21.640 1.00 11.96 78 LEU A N 1
ATOM 603 C CA . LEU A 1 78 ? 1.556 22.252 21.688 1.00 12.82 78 LEU A CA 1
ATOM 604 C C . LEU A 1 78 ? 1.478 23.290 20.546 1.00 13.74 78 LEU A C 1
ATOM 605 O O . LEU A 1 78 ? 2.176 24.317 20.592 1.00 14.93 78 LEU A O 1
ATOM 610 N N . MET A 1 79 ? 0.660 23.013 19.532 1.00 13.79 79 MET A N 1
ATOM 611 C CA . MET A 1 79 ? 0.489 23.935 18.400 1.00 16.85 79 MET A CA 1
ATOM 612 C C . MET A 1 79 ? -0.304 25.169 18.798 1.00 15.74 79 MET A C 1
ATOM 613 O O . MET A 1 79 ? -1.180 25.095 19.639 1.00 18.63 79 MET A O 1
ATOM 618 N N . GLY A 1 80 ? -0.010 26.299 18.150 1.00 19.92 80 GLY A N 1
ATOM 619 C CA . GLY A 1 80 ? -0.881 27.463 18.243 1.00 20.96 80 GLY A CA 1
ATOM 620 C C . GLY A 1 80 ? -0.469 28.545 19.222 1.00 22.82 80 GLY A C 1
ATOM 621 O O . GLY A 1 80 ? -1.117 29.596 19.288 1.00 24.47 80 GLY A O 1
ATOM 622 N N . VAL A 1 81 ? 0.596 28.269 19.976 1.00 21.10 81 VAL A N 1
ATOM 623 C CA . VAL A 1 81 ? 1.073 29.125 21.061 1.00 22.57 81 VAL A CA 1
ATOM 624 C C . VAL A 1 81 ? 2.580 29.345 20.929 1.00 20.75 81 VAL A C 1
ATOM 625 O O . VAL A 1 81 ? 3.375 28.404 20.954 1.00 20.12 81 VAL A O 1
ATOM 629 N N . ALA A 1 82 ? 3.003 30.604 20.845 1.00 21.69 82 ALA A N 1
ATOM 630 C CA . ALA A 1 82 ? 4.416 30.874 20.644 1.00 21.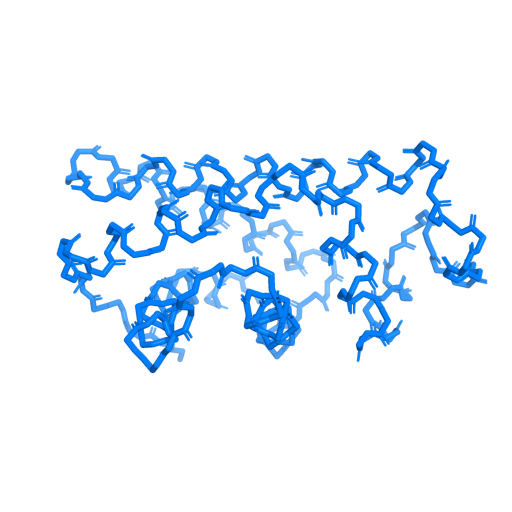22 82 ALA A CA 1
ATOM 631 C C . ALA A 1 82 ? 5.311 30.308 21.762 1.00 20.00 82 ALA A C 1
ATOM 632 O O . ALA A 1 82 ? 6.372 29.752 21.482 1.00 21.30 82 ALA A O 1
ATOM 634 N N . GLU A 1 83 ? 4.878 30.430 23.019 1.00 20.33 83 GLU A N 1
ATOM 635 C CA . GLU A 1 83 ? 5.729 29.986 24.123 1.00 23.60 83 GLU A CA 1
ATOM 636 C C . GLU A 1 83 ? 5.915 28.463 24.144 1.00 20.18 83 GLU A C 1
ATOM 637 O O . GLU A 1 83 ? 6.809 27.960 24.818 1.00 23.42 83 GLU A O 1
ATOM 643 N N . ASN A 1 84 ? 5.086 27.737 23.380 1.00 20.90 84 ASN A N 1
ATOM 644 C CA . ASN A 1 84 ? 5.203 26.283 23.268 1.00 18.53 84 ASN A CA 1
ATOM 645 C C . ASN A 1 84 ? 6.019 25.821 22.060 1.00 19.49 84 ASN A C 1
ATOM 646 O O . ASN A 1 84 ? 6.287 24.616 21.898 1.00 17.29 84 ASN A O 1
ATOM 651 N N . ARG A 1 85 ? 6.440 26.762 21.224 1.00 18.64 85 ARG A N 1
ATOM 652 C CA . ARG A 1 85 ? 7.181 26.371 20.017 1.00 17.65 85 ARG A CA 1
ATOM 653 C C . ARG A 1 85 ? 8.496 25.629 20.333 1.00 18.94 85 ARG A C 1
ATOM 654 O O . ARG A 1 85 ? 8.771 24.612 19.676 1.00 17.01 85 ARG A O 1
ATOM 662 N N . PRO A 1 86 ? 9.331 26.082 21.284 1.00 18.61 86 PRO A N 1
ATOM 663 C CA . PRO A 1 86 ? 10.533 25.307 21.645 1.00 19.64 86 PRO A CA 1
ATOM 664 C C . PRO A 1 86 ? 10.203 23.893 22.099 1.00 18.18 86 PRO A C 1
ATOM 665 O O . PRO A 1 86 ? 10.891 22.963 21.666 1.00 18.35 86 PRO A O 1
ATOM 669 N N . ALA A 1 87 ? 9.187 23.734 22.943 1.00 18.82 87 ALA A N 1
ATOM 670 C CA . ALA A 1 87 ? 8.782 22.415 23.399 1.00 16.49 87 ALA A CA 1
ATOM 671 C C . ALA A 1 87 ? 8.309 21.538 22.244 1.00 15.93 87 ALA A C 1
ATOM 672 O O . ALA A 1 87 ? 8.638 20.340 22.191 1.00 16.64 87 ALA A O 1
ATOM 674 N N . LEU A 1 88 ? 7.523 22.134 21.355 1.00 16.45 88 LEU A N 1
ATOM 675 C CA . LEU A 1 88 ? 7.038 21.389 20.192 1.00 15.39 88 LEU A CA 1
ATOM 676 C C . LEU A 1 88 ? 8.202 20.956 19.315 1.00 16.29 88 LEU A C 1
ATOM 677 O O . LEU A 1 88 ? 8.284 19.788 18.888 1.00 14.91 88 LEU A O 1
ATOM 682 N N . LYS A 1 89 ? 9.123 21.870 19.032 1.00 16.14 89 LYS A N 1
ATOM 683 C CA . LYS A 1 89 ? 10.256 21.494 18.205 1.00 14.74 89 LYS A CA 1
ATOM 684 C C . LYS A 1 89 ? 11.142 20.426 18.831 1.00 14.52 89 LYS A C 1
ATOM 685 O O . LYS A 1 89 ? 11.739 19.597 18.130 1.00 15.83 89 LYS A O 1
ATOM 691 N N . ASN A 1 90 ? 11.238 20.438 20.159 1.00 16.70 90 ASN A N 1
ATOM 692 C CA . ASN A 1 90 ? 12.026 19.428 20.830 1.00 16.44 90 ASN A CA 1
ATOM 693 C C . ASN A 1 90 ? 11.367 18.044 20.751 1.00 15.55 90 ASN A C 1
ATOM 694 O O . ASN A 1 90 ? 12.062 17.035 20.586 1.00 17.10 90 ASN A O 1
ATOM 699 N N . VAL A 1 91 ? 10.040 18.010 20.838 1.00 15.87 91 VAL A N 1
ATOM 700 C CA . VAL A 1 91 ? 9.323 16.748 20.595 1.00 14.71 91 VAL A CA 1
ATOM 701 C C . VAL A 1 91 ? 9.618 16.224 19.180 1.00 15.28 91 VAL A C 1
ATOM 702 O O . VAL A 1 91 ? 9.963 15.046 18.979 1.00 16.32 91 VAL A O 1
ATOM 706 N N . LEU A 1 92 ? 9.516 17.110 18.194 1.00 14.48 92 LEU A N 1
ATOM 707 C CA . LEU A 1 92 ? 9.734 16.709 16.805 1.00 14.11 92 LEU A CA 1
ATOM 708 C C . LEU A 1 92 ? 11.164 16.261 16.567 1.00 13.18 92 LEU A C 1
ATOM 709 O O . LEU A 1 92 ? 11.398 15.227 15.916 1.00 14.25 92 LEU A O 1
ATOM 714 N N . LYS A 1 93 ? 12.137 17.015 17.093 1.00 12.99 93 LYS A N 1
ATOM 715 C CA . LYS A 1 93 ? 13.542 16.677 16.879 1.00 13.53 93 LYS A CA 1
ATOM 716 C C . LYS A 1 93 ? 13.881 15.322 17.488 1.00 12.91 93 LYS A C 1
ATOM 717 O O . LYS A 1 93 ? 14.619 14.508 16.876 1.00 15.10 93 LYS A O 1
ATOM 723 N N . GLN A 1 94 ? 13.379 15.083 18.698 1.00 13.78 94 GLN A N 1
ATOM 724 C CA . GLN A 1 94 ? 13.637 13.802 19.330 1.00 13.21 94 GLN A CA 1
ATOM 725 C C . GLN A 1 94 ? 13.074 12.623 18.532 1.00 10.95 94 GLN A C 1
ATOM 726 O O . GLN A 1 94 ? 13.699 11.577 18.444 1.00 12.55 94 GLN A O 1
ATOM 732 N N . GLN A 1 95 ? 11.909 12.809 17.933 1.00 11.92 95 GLN A N 1
ATOM 733 C CA . GLN A 1 95 ? 11.340 11.750 17.083 1.00 11.25 95 GLN A CA 1
ATOM 734 C C . GLN A 1 95 ? 12.193 11.520 15.848 1.00 11.18 95 GLN A C 1
ATOM 735 O O . GLN A 1 95 ? 12.392 10.385 15.439 1.00 11.01 95 GLN A O 1
ATOM 741 N N . GLY A 1 96 ? 12.756 12.586 15.288 1.00 10.87 96 GLY A N 1
ATOM 742 C CA . GLY A 1 96 ? 13.664 12.442 14.161 1.00 11.97 96 GLY A CA 1
ATOM 743 C C . GLY A 1 96 ? 14.932 11.690 14.573 1.00 11.90 96 GLY A C 1
ATOM 744 O O . GLY A 1 96 ? 15.365 10.787 13.871 1.00 11.60 96 GLY A O 1
ATOM 745 N N . ILE A 1 97 ? 15.533 12.084 15.705 1.00 12.71 97 ILE A N 1
ATOM 746 C CA . ILE A 1 97 ? 16.726 11.400 16.220 1.00 12.97 97 ILE A CA 1
ATOM 747 C C . ILE A 1 97 ? 16.433 9.915 16.448 1.00 12.95 97 ILE A C 1
ATOM 748 O O . ILE A 1 97 ? 17.207 9.031 16.035 1.00 15.07 97 ILE A O 1
ATOM 753 N N . ASN A 1 98 ? 15.296 9.634 17.082 1.00 13.17 98 ASN A N 1
ATOM 754 C CA . ASN A 1 98 ? 14.973 8.249 17.414 1.00 13.28 98 ASN A CA 1
ATOM 755 C C . ASN A 1 98 ? 14.760 7.412 16.154 1.00 13.41 98 ASN A C 1
ATOM 756 O O . ASN A 1 98 ? 15.173 6.253 16.083 1.00 15.02 98 ASN A O 1
ATOM 761 N N . HIS A 1 99 ? 14.104 7.993 15.154 1.00 10.18 99 HIS A N 1
ATOM 762 C CA . HIS A 1 99 ? 13.807 7.246 13.948 1.00 9.09 99 HIS A CA 1
ATOM 763 C C . HIS A 1 99 ? 15.004 7.109 13.014 1.00 12.74 99 HIS A C 1
ATOM 764 O O . HIS A 1 99 ? 15.051 6.182 12.216 1.00 12.35 99 HIS A O 1
ATOM 771 N N . LYS A 1 100 ? 15.966 8.027 13.138 1.00 12.52 100 LYS A N 1
ATOM 772 C CA . LYS A 1 100 ? 17.213 7.887 12.357 1.00 13.79 100 LYS A CA 1
ATOM 773 C C . LYS A 1 100 ? 17.855 6.545 12.679 1.00 15.84 100 LYS A C 1
ATOM 774 O O . LYS A 1 100 ? 18.339 5.853 11.775 1.00 17.48 100 LYS A O 1
ATOM 780 N N . GLY A 1 101 ? 17.849 6.191 13.965 1.00 15.90 101 GLY A N 1
ATOM 781 C CA . GLY A 1 101 ? 18.460 4.954 14.429 1.00 18.41 101 GLY A CA 1
ATOM 782 C C . GLY A 1 101 ? 17.763 3.698 13.928 1.00 18.56 101 GLY A C 1
ATOM 783 O O . GLY A 1 101 ? 18.309 2.593 14.030 1.00 24.11 101 GLY A O 1
ATOM 784 N N . ARG A 1 102 ? 16.556 3.867 13.388 1.00 18.17 102 ARG A N 1
ATOM 785 C CA . ARG A 1 102 ? 15.733 2.759 12.915 1.00 16.28 102 ARG A CA 1
ATOM 786 C C . ARG A 1 102 ? 15.701 2.646 11.398 1.00 16.73 102 ARG A C 1
ATOM 787 O O . ARG A 1 102 ? 14.955 1.839 10.873 1.00 17.08 102 ARG A O 1
ATOM 795 N N . GLY A 1 103 ? 16.494 3.473 10.719 1.00 19.17 103 GLY A N 1
ATOM 796 C CA . GLY A 1 103 ? 16.555 3.477 9.257 1.00 19.99 103 GLY A CA 1
ATOM 797 C C . GLY A 1 103 ? 15.291 3.973 8.568 1.00 20.10 103 GLY A C 1
ATOM 798 O O . GLY A 1 103 ? 14.975 3.562 7.454 1.00 23.26 103 GLY A O 1
ATOM 799 N N . VAL A 1 104 ? 14.546 4.842 9.242 1.00 15.75 104 VAL A N 1
ATOM 800 C CA . VAL A 1 104 ? 13.321 5.402 8.673 1.00 14.34 104 VAL A CA 1
ATOM 801 C C . VAL A 1 104 ? 13.676 6.639 7.854 1.00 13.80 104 VAL A C 1
ATOM 802 O O . VAL A 1 104 ? 14.407 7.522 8.347 1.00 15.31 104 VAL A O 1
ATOM 806 N N . THR A 1 105 ? 13.175 6.697 6.619 1.00 12.52 105 THR A N 1
ATOM 807 C CA . THR A 1 105 ? 13.506 7.785 5.681 1.00 13.54 105 THR A CA 1
ATOM 808 C C . THR A 1 105 ? 12.466 8.893 5.668 1.00 11.57 105 THR A C 1
ATOM 809 O O . THR A 1 105 ? 11.342 8.754 6.215 1.00 11.80 105 THR A O 1
ATOM 813 N N . ALA A 1 106 ? 12.841 9.982 5.003 1.00 11.63 106 ALA A N 1
ATOM 814 C CA . ALA A 1 106 ? 11.899 11.063 4.778 1.00 10.00 106 ALA A CA 1
ATOM 815 C C . ALA A 1 106 ? 10.651 10.553 4.028 1.00 10.09 106 ALA A C 1
ATOM 816 O O . ALA A 1 106 ? 9.516 10.902 4.373 1.00 9.93 106 ALA A O 1
ATOM 818 N N . ALA A 1 107 ? 10.859 9.725 2.994 1.00 10.01 107 ALA A N 1
ATOM 819 C CA . ALA A 1 107 ? 9.753 9.158 2.230 1.00 10.18 107 ALA A CA 1
ATOM 820 C C . ALA A 1 107 ? 8.847 8.306 3.121 1.00 10.71 107 ALA A C 1
ATOM 821 O O . ALA A 1 107 ? 7.634 8.357 2.960 1.00 10.31 107 ALA A O 1
ATOM 823 N N . HIS A 1 108 ? 9.442 7.571 4.072 1.00 10.11 108 HIS A N 1
ATOM 824 C CA . HIS A 1 108 ? 8.627 6.804 5.028 1.00 10.83 108 HIS A CA 1
ATOM 825 C C . HIS A 1 108 ? 7.696 7.697 5.811 1.00 10.70 108 HIS A C 1
ATOM 826 O O . HIS A 1 108 ? 6.536 7.342 6.038 1.00 9.93 108 HIS A O 1
ATOM 833 N N . PHE A 1 109 ? 8.189 8.850 6.262 1.00 9.43 109 PHE A N 1
ATOM 834 C CA . PHE A 1 109 ? 7.296 9.811 6.940 1.00 9.39 109 PHE A CA 1
ATOM 835 C C . PHE A 1 109 ? 6.201 10.320 6.024 1.00 9.21 109 PHE A C 1
ATOM 836 O O . PHE A 1 109 ? 5.037 10.422 6.413 1.00 10.64 109 PHE A O 1
ATOM 844 N N . GLU A 1 110 ? 6.547 10.586 4.767 1.00 9.15 110 GLU A N 1
ATOM 845 C CA . GLU A 1 110 ? 5.538 11.010 3.812 1.00 10.40 110 GLU A CA 1
ATOM 846 C C . GLU A 1 110 ? 4.476 9.924 3.572 1.00 9.93 110 GLU A C 1
ATOM 847 O O . GLU A 1 110 ? 3.309 10.249 3.386 1.00 8.91 110 GLU A O 1
ATOM 853 N N . GLU A 1 111 ? 4.901 8.653 3.604 1.00 8.23 111 GLU A N 1
ATOM 854 C CA . GLU A 1 111 ? 3.971 7.527 3.450 1.00 8.76 111 GLU A CA 1
ATOM 855 C C . GLU A 1 111 ? 2.986 7.507 4.627 1.00 8.52 111 GLU A C 1
ATOM 856 O O . GLU A 1 111 ? 1.787 7.283 4.437 1.00 9.21 111 GLU A O 1
ATOM 862 N N . PHE A 1 112 ? 3.506 7.776 5.827 1.00 8.33 112 PHE A N 1
ATOM 863 C CA . PHE A 1 112 ? 2.640 7.840 7.015 1.00 9.55 112 PHE A CA 1
ATOM 864 C C . PHE A 1 112 ? 1.629 8.975 6.844 1.00 7.96 112 PHE A C 1
ATOM 865 O O . PHE A 1 112 ? 0.435 8.825 7.119 1.00 8.40 112 PHE A O 1
ATOM 873 N N . GLU A 1 113 ? 2.092 10.126 6.356 1.00 8.68 113 GLU A N 1
ATOM 874 C CA . GLU A 1 113 ? 1.194 11.237 6.041 1.00 8.56 113 GLU A CA 1
ATOM 875 C C . GLU A 1 113 ? 0.112 10.830 5.023 1.00 8.64 113 GLU A C 1
ATOM 876 O O . GLU A 1 113 ? -1.055 11.129 5.204 1.00 8.87 113 GLU A O 1
ATOM 882 N N . THR A 1 114 ? 0.529 10.189 3.933 1.00 8.27 114 THR A N 1
ATOM 883 C CA . THR A 1 114 ? -0.407 9.756 2.906 1.00 8.77 114 THR A CA 1
ATOM 884 C C . THR A 1 114 ? -1.505 8.854 3.455 1.00 7.59 114 THR A C 1
ATOM 885 O O . THR A 1 114 ? -2.710 9.085 3.196 1.00 10.44 114 THR A O 1
ATOM 889 N N . ALA A 1 115 ? -1.089 7.884 4.276 1.00 8.56 115 ALA A N 1
ATOM 890 C CA . ALA A 1 115 ? -2.073 7.008 4.886 1.00 8.93 115 ALA A CA 1
ATOM 891 C C . ALA A 1 115 ? -3.000 7.750 5.853 1.00 8.27 115 ALA A C 1
ATOM 892 O O . ALA A 1 115 ? -4.191 7.490 5.842 1.00 9.61 115 ALA A O 1
ATOM 894 N N . LEU A 1 116 ? -2.449 8.641 6.693 1.00 8.75 116 LEU A N 1
ATOM 895 C CA . LEU A 1 116 ? -3.266 9.409 7.629 1.00 10.19 116 LEU A CA 1
ATOM 896 C C . LEU A 1 116 ? -4.253 10.296 6.879 1.00 8.75 116 LEU A C 1
ATOM 897 O O . LEU A 1 116 ? -5.385 10.482 7.328 1.00 9.65 116 LEU A O 1
ATOM 902 N N . GLU A 1 117 ? -3.823 10.907 5.754 1.00 8.07 117 GLU A N 1
ATOM 903 C CA . GLU A 1 117 ? -4.712 11.740 4.954 1.00 9.22 117 GLU A CA 1
ATOM 904 C C . GLU A 1 117 ? -5.918 10.943 4.467 1.00 10.60 117 GLU A C 1
ATOM 905 O O . GLU A 1 117 ? -7.080 11.421 4.533 1.00 11.52 117 GLU A O 1
ATOM 911 N N . ALA A 1 118 ? -5.653 9.727 3.985 1.00 9.84 118 ALA A N 1
ATOM 912 C CA . ALA A 1 118 ? -6.744 8.862 3.537 1.00 10.09 118 ALA A CA 1
ATOM 913 C C . ALA A 1 118 ? -7.660 8.508 4.697 1.00 10.46 118 ALA A C 1
ATOM 914 O O . ALA A 1 118 ? -8.867 8.494 4.559 1.00 11.92 118 ALA A O 1
ATOM 916 N N . PHE A 1 119 ? -7.082 8.259 5.875 1.00 9.86 119 PHE A N 1
ATOM 917 C CA . PHE A 1 119 ? -7.893 7.932 7.042 1.00 11.31 119 PHE A CA 1
ATOM 918 C C . PHE A 1 119 ? -8.745 9.124 7.484 1.00 10.86 119 PHE A C 1
ATOM 919 O O . PHE A 1 119 ? -9.909 8.964 7.832 1.00 11.82 119 PHE A O 1
ATOM 927 N N . LEU A 1 120 ? -8.163 10.324 7.501 1.00 9.57 120 LEU A N 1
ATOM 928 C CA . LEU A 1 120 ? -8.916 11.519 7.864 1.00 11.57 120 LEU A CA 1
ATOM 929 C C . LEU A 1 120 ? -10.032 11.778 6.844 1.00 12.23 120 LEU A C 1
ATOM 930 O O . LEU A 1 120 ? -11.160 12.153 7.203 1.00 13.11 120 LEU A O 1
ATOM 935 N N . GLU A 1 121 ? -9.730 11.558 5.569 1.00 11.55 121 GLU A N 1
ATOM 936 C CA . GLU A 1 121 ? -10.747 11.726 4.541 1.00 12.42 121 GLU A CA 1
ATOM 937 C C . GLU A 1 121 ? -11.917 10.759 4.745 1.00 14.84 121 GLU A C 1
ATOM 938 O O . GLU A 1 121 ? -13.074 11.147 4.565 1.00 14.96 121 GLU A O 1
ATOM 944 N N . SER A 1 122 ? -11.602 9.534 5.154 1.00 13.51 122 SER A N 1
ATOM 945 C CA . SER A 1 122 ? -12.625 8.521 5.444 1.00 16.00 122 SER A CA 1
ATOM 946 C C . SER A 1 122 ? -13.424 8.812 6.714 1.00 17.17 122 SER A C 1
ATOM 947 O O . SER A 1 122 ? -14.621 8.526 6.753 1.00 21.50 122 SER A O 1
ATOM 950 N N . HIS A 1 123 ? -12.777 9.333 7.761 1.00 15.49 123 HIS A N 1
ATOM 951 C CA . HIS A 1 123 ? -13.417 9.350 9.085 1.00 15.76 123 HIS A CA 1
ATOM 952 C C . HIS A 1 123 ? -13.731 10.701 9.703 1.00 19.29 123 HIS A C 1
ATOM 953 O O . HIS A 1 123 ? -14.597 10.766 10.586 1.00 22.46 123 HIS A O 1
ATOM 960 N N . ALA A 1 124 ? -13.060 11.767 9.269 1.00 16.35 124 ALA A N 1
ATOM 961 C CA . ALA A 1 124 ? -13.311 13.091 9.830 1.00 17.96 124 ALA A CA 1
ATOM 962 C C . ALA A 1 124 ? -14.464 13.752 9.101 1.00 20.13 124 ALA A C 1
ATOM 963 O O . ALA A 1 124 ? -14.351 14.139 7.930 1.00 17.99 124 ALA A O 1
ATOM 965 N N . SER A 1 125 ? -15.590 13.899 9.790 1.00 21.46 125 SER A N 1
ATOM 966 C CA . SER A 1 125 ? -16.741 14.531 9.158 1.00 22.07 125 SER A CA 1
ATOM 967 C C . SER A 1 125 ? -16.393 15.915 8.620 1.00 21.40 125 SER A C 1
ATOM 968 O O . SER A 1 125 ? -15.695 16.704 9.266 1.00 20.45 125 SER A O 1
ATOM 971 N N . GLY A 1 126 ? -16.855 16.185 7.404 1.00 20.19 126 GLY A N 1
ATOM 972 C CA . GLY A 1 126 ? -16.656 17.476 6.772 1.00 16.57 126 GLY A CA 1
ATOM 973 C C . GLY A 1 126 ? -15.288 17.721 6.164 1.00 16.75 126 GLY A C 1
ATOM 974 O O . GLY A 1 126 ? -14.981 18.834 5.769 1.00 18.10 126 GLY A O 1
ATOM 975 N N . TYR A 1 127 ? -14.456 16.686 6.105 1.00 14.95 127 TYR A N 1
ATOM 976 C CA . TYR A 1 127 ? -13.123 16.799 5.527 1.00 13.91 127 TYR A CA 1
ATOM 977 C C . TYR A 1 127 ? -13.229 17.350 4.105 1.00 12.49 127 TYR A C 1
ATOM 978 O O . TYR A 1 127 ? -14.033 16.839 3.310 1.00 16.50 127 TYR A O 1
ATOM 987 N N . ASN A 1 128 ? -12.390 18.337 3.783 1.00 11.34 128 ASN A N 1
ATOM 988 C CA . ASN A 1 128 ? -12.377 18.935 2.459 1.00 10.63 128 ASN A CA 1
ATOM 989 C C . ASN A 1 128 ? -10.993 19.449 2.096 1.00 11.17 128 ASN A C 1
ATOM 990 O O . ASN A 1 128 ? -10.008 19.203 2.815 1.00 10.32 128 ASN A O 1
ATOM 995 N N . ALA A 1 129 ? -10.881 20.184 1.000 1.00 10.46 129 ALA A N 1
ATOM 996 C CA . ALA A 1 129 ? -9.591 20.678 0.572 1.00 11.00 129 ALA A CA 1
ATOM 997 C C . ALA A 1 129 ? -8.910 21.585 1.599 1.00 10.39 129 ALA A C 1
ATOM 998 O O . ALA A 1 129 ? -7.693 21.612 1.671 1.00 11.15 129 ALA A O 1
ATOM 1000 N N . GLY A 1 130 ? -9.706 22.299 2.391 1.00 11.51 130 GLY A N 1
ATOM 1001 C CA . GLY A 1 130 ? -9.153 23.146 3.428 1.00 12.53 130 GLY A CA 1
ATOM 1002 C C . GLY A 1 130 ? -8.519 22.308 4.532 1.00 11.90 130 GLY A C 1
ATOM 1003 O O . GLY A 1 130 ? -7.469 22.669 5.064 1.00 12.90 130 GLY A O 1
ATOM 1004 N N . THR A 1 131 ? -9.184 21.211 4.893 1.00 11.26 131 THR A N 1
ATOM 1005 C CA . THR A 1 131 ? -8.652 20.283 5.904 1.00 11.94 131 THR A CA 1
ATOM 1006 C C . THR A 1 131 ? -7.328 19.749 5.398 1.00 12.96 131 THR A C 1
ATOM 1007 O O . THR A 1 131 ? -6.326 19.706 6.130 1.00 11.38 131 THR A O 1
ATOM 1011 N N . LYS A 1 132 ? -7.310 19.336 4.126 1.00 10.97 132 LYS A N 1
ATOM 1012 C CA . LYS A 1 132 ? -6.086 18.785 3.556 1.00 10.57 132 LYS A CA 1
ATOM 1013 C C . LYS A 1 132 ? -4.950 19.801 3.539 1.00 11.11 132 LYS A C 1
ATOM 1014 O O . LYS A 1 132 ? -3.814 19.475 3.891 1.00 10.91 132 LYS A O 1
ATOM 1020 N N . LYS A 1 133 ? -5.273 21.041 3.144 1.00 10.06 133 LYS A N 1
ATOM 1021 C CA . LYS A 1 133 ? -4.301 22.128 3.125 1.00 10.94 133 LYS A CA 1
ATOM 1022 C C . LYS A 1 133 ? -3.732 22.397 4.511 1.00 11.50 133 LYS A C 1
ATOM 1023 O O . LYS A 1 133 ? -2.524 22.576 4.645 1.00 12.30 133 LYS A O 1
ATOM 1029 N N . ALA A 1 134 ? -4.595 22.377 5.534 1.00 10.37 134 ALA A N 1
ATOM 1030 C CA . ALA A 1 134 ? -4.144 22.619 6.908 1.00 12.36 134 ALA A CA 1
ATOM 1031 C C . ALA A 1 134 ? -3.159 21.536 7.372 1.00 11.69 134 ALA A C 1
ATOM 1032 O O . ALA A 1 134 ? -2.078 21.856 7.903 1.00 12.18 134 ALA A O 1
ATOM 1034 N N . TRP A 1 135 ? -3.520 20.259 7.174 1.00 10.42 135 TRP A N 1
ATOM 1035 C CA . TRP A 1 135 ? -2.587 19.185 7.516 1.00 9.75 135 TRP A CA 1
ATOM 1036 C C . TRP A 1 135 ? -1.283 19.209 6.708 1.00 10.70 135 TRP A C 1
ATOM 1037 O O . TRP A 1 135 ? -0.220 18.891 7.244 1.00 10.16 135 TRP A O 1
ATOM 1048 N N . ASP A 1 136 ? -1.366 19.606 5.435 1.00 11.74 136 ASP A N 1
ATOM 1049 C CA . ASP A 1 136 ? -0.177 19.705 4.582 1.00 11.67 136 ASP A CA 1
ATOM 1050 C C . ASP A 1 136 ? 0.790 20.704 5.216 1.00 12.19 136 ASP A C 1
ATOM 1051 O O . ASP A 1 136 ? 1.993 20.452 5.254 1.00 14.22 136 ASP A O 1
ATOM 1056 N N . SER A 1 137 ? 0.244 21.818 5.712 1.00 12.74 137 SER A N 1
ATOM 1057 C CA . SER A 1 137 ? 1.071 22.879 6.319 1.00 14.02 137 SER A CA 1
ATOM 1058 C C . SER A 1 137 ? 1.711 22.395 7.613 1.00 14.30 137 SER A C 1
ATOM 1059 O O . SER A 1 137 ? 2.873 22.723 7.884 1.00 15.08 137 SER A O 1
ATOM 1062 N N . ALA A 1 138 ? 0.950 21.639 8.403 1.00 12.86 138 ALA A N 1
ATOM 1063 C CA . ALA A 1 138 ? 1.458 21.058 9.637 1.00 11.30 138 ALA A CA 1
ATOM 1064 C C . ALA A 1 138 ? 2.583 20.052 9.360 1.00 11.79 138 ALA A C 1
ATOM 1065 O O . ALA A 1 138 ? 3.649 20.092 9.973 1.00 13.46 138 ALA A O 1
ATOM 1067 N N . PHE A 1 139 ? 2.344 19.152 8.417 1.00 11.11 139 PHE A N 1
ATOM 1068 C CA . PHE A 1 139 ? 3.384 18.205 8.032 1.00 10.86 139 PHE A CA 1
ATOM 1069 C C . PHE A 1 139 ? 4.636 18.871 7.465 1.00 11.32 139 PHE A C 1
ATOM 1070 O O . PHE A 1 139 ? 5.741 18.446 7.774 1.00 11.49 139 PHE A O 1
ATOM 1078 N N . ASN A 1 140 ? 4.469 19.903 6.638 1.00 11.01 140 ASN A N 1
ATOM 1079 C CA . ASN A 1 140 ? 5.603 20.663 6.116 1.00 11.27 140 ASN A CA 1
ATOM 1080 C C . ASN A 1 140 ? 6.500 21.113 7.272 1.00 13.33 140 ASN A C 1
ATOM 1081 O O . ASN A 1 140 ? 7.725 20.935 7.227 1.00 14.37 140 ASN A O 1
ATOM 1086 N N . ASN A 1 141 ? 5.859 21.681 8.292 1.00 11.80 141 ASN A N 1
ATOM 1087 C CA . ASN A 1 141 ? 6.600 22.206 9.435 1.00 12.14 141 ASN A CA 1
ATOM 1088 C C . ASN A 1 141 ? 7.247 21.087 10.252 1.00 13.35 141 ASN A C 1
ATOM 1089 O O . ASN A 1 141 ? 8.408 21.189 10.635 1.00 13.65 141 ASN A O 1
ATOM 1094 N N . MET A 1 142 ? 6.510 19.998 10.475 1.00 10.39 142 MET A N 1
ATOM 1095 C CA . MET A 1 142 ? 7.117 18.827 11.119 1.00 11.47 142 MET A CA 1
ATOM 1096 C C . MET A 1 142 ? 8.383 18.383 10.360 1.00 12.26 142 MET A C 1
ATOM 1097 O O . MET A 1 142 ? 9.452 18.155 10.959 1.00 11.75 142 MET A O 1
ATOM 1102 N N . TYR A 1 143 ? 8.261 18.224 9.043 1.00 9.59 143 TYR A N 1
ATOM 1103 C CA . TYR A 1 143 ? 9.371 17.777 8.210 1.00 10.48 143 TYR A CA 1
ATOM 1104 C C . TYR A 1 143 ? 10.572 18.720 8.235 1.00 11.76 143 TYR A C 1
ATOM 1105 O O . TYR A 1 143 ? 11.705 18.282 8.153 1.00 10.75 143 TYR A O 1
ATOM 1114 N N . SER A 1 144 ? 10.305 20.016 8.364 1.00 13.66 144 SER A N 1
ATOM 1115 C CA . SER A 1 144 ? 11.390 20.982 8.368 1.00 13.73 144 SER A CA 1
ATOM 1116 C C . SER A 1 144 ? 12.360 20.727 9.535 1.00 12.91 144 SER A C 1
ATOM 1117 O O . SER A 1 144 ? 13.546 21.023 9.427 1.00 16.80 144 SER A O 1
ATOM 1120 N N . VAL A 1 145 ? 11.838 20.155 10.613 1.00 14.77 145 VAL A N 1
ATOM 1121 C CA . VAL A 1 145 ? 12.623 19.863 11.801 1.00 15.83 145 VAL A CA 1
ATOM 1122 C C . VAL A 1 145 ? 13.036 18.398 11.856 1.00 13.87 145 VAL A C 1
ATOM 1123 O O . VAL A 1 145 ? 14.129 18.077 12.301 1.00 14.72 145 VAL A O 1
ATOM 1127 N N . VAL A 1 146 ? 12.150 17.511 11.395 1.00 11.59 146 VAL A N 1
ATOM 1128 C CA . VAL A 1 146 ? 12.429 16.071 11.452 1.00 11.32 146 VAL A CA 1
ATOM 1129 C C . VAL A 1 146 ? 13.396 15.600 10.358 1.00 11.24 146 VAL A C 1
ATOM 1130 O O . VAL A 1 146 ? 14.317 14.849 10.645 1.00 11.27 146 VAL A O 1
ATOM 1134 N N . PHE A 1 147 ? 13.204 16.030 9.117 1.00 12.07 147 PHE A N 1
ATOM 1135 C CA . PHE A 1 147 ? 14.042 15.559 8.001 1.00 12.84 147 PHE A CA 1
ATOM 1136 C C . PHE A 1 147 ? 15.552 15.768 8.205 1.00 14.47 147 PHE A C 1
ATOM 1137 O O . PHE A 1 147 ? 16.308 14.841 7.933 1.00 14.46 147 PHE A O 1
ATOM 1145 N N . PRO A 1 148 ? 15.989 16.923 8.707 1.00 14.76 148 PRO A N 1
ATOM 1146 C CA . PRO A 1 148 ? 17.431 17.122 8.988 1.00 15.15 148 PRO A CA 1
ATOM 1147 C C . PRO A 1 148 ? 17.999 16.171 10.029 1.00 16.46 148 PRO A C 1
ATOM 1148 O O . PRO A 1 148 ? 19.237 16.021 10.077 1.00 17.47 148 PRO A O 1
ATOM 1152 N N . GLU A 1 149 ? 17.149 15.501 10.817 1.00 14.66 149 GLU A N 1
ATOM 1153 C CA . GLU A 1 149 ? 17.627 14.545 11.807 1.00 15.03 149 GLU A CA 1
ATOM 1154 C C . GLU A 1 149 ? 17.696 13.135 11.259 1.00 16.30 149 GLU A C 1
ATOM 1155 O O . GLU A 1 149 ? 18.196 12.244 11.936 1.00 17.78 149 GLU A O 1
ATOM 1161 N N . LEU A 1 150 ? 17.198 12.907 10.045 1.00 16.41 150 LEU A N 1
ATOM 1162 C CA . LEU A 1 150 ? 17.156 11.547 9.516 1.00 18.64 150 LEU A CA 1
ATOM 1163 C C . LEU A 1 150 ? 18.403 11.189 8.725 1.00 22.05 150 LEU A C 1
ATOM 1164 O O . LEU A 1 150 ? 18.660 10.003 8.563 1.00 24.39 150 LEU A O 1
#

Sequence (150 aa):
DPTWVDMEAGDIALVKSSWAQIHDKEVDILYNFFKSYPASQAKFSAFAGKDLESLKDTAPFALHATRIVSVINEAIALMGVAENRPALKNVLKQQGINHKGRGVTAAHFEEFETALEAFLESHASGYNAGTKKAWDSAFNNMYSVVFPEL

B-factor: mean 17.29, std 7.65, range [7.09, 46.26]

Solvent-accessible surface area: 8005 Å² total; per-residue (Å²): 127,43,104,62,104,109,32,127,82,48,18,24,56,71,0,76,64,6,7,53,62,0,68,102,69,48,38,65,7,2,38,34,18,1,127,57,52,89,80,7,14,67,101,51,123,47,2,45,88,114,89,22,110,78,11,63,136,51,79,71,0,36,89,44,1,70,141,36,6,64,45,32,58,93,13,15,71,27,19,54,65,69,145,46,101,82,44,16,54,93,30,18,85,88,46,0,90,49,43,128,74,139,48,24,64,36,55,39,25,85,49,28,22,70,4,4,29,50,12,1,120,88,86,5,90,68,44,90,84,30,9,89,118,0,8,51,36,18,16,49,7,40,12,16,16,2,18,83,50,61

CATH class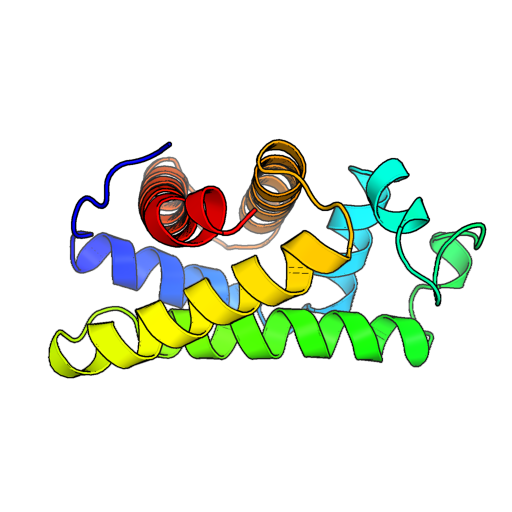ification: 1.10.490.10

Organism: NCBI:txid28383